Protein AF-A0A2E9N7Y7-F1 (afdb_monomer_lite)

Secondary structure (DSSP, 8-state):
--HHHHHHHHHHHHHHHHHHHHHHHHHHHHHHHHHTTPPP-PPPHHHHHHHHHHIIIIIHHHHHHHTT-TTSHHHHHHHHHTHHHHSEEE-TTS-EEE-

Sequence (99 aa):
EDFQNIILAEGVLHSERAKSAALQADIEAEGQLIELGMEHSNFSPEMLALLKEGARLSVIPNWAERAGGPESEAVKLYNSKVAPVTGLYVASDGSVDEK

Foldseek 3Di:
DDVVVVVVVVVVVVVVVVVVVVVVVVVVVVVVVVVVPDDDDDDDPVRVVVVLVCCQPPVQLVVCVVQVHCPHPVLVVCQVPPCVVSQWHQDRVSHIDGD

Structure (mmCIF, N/CA/C/O backbone):
data_AF-A0A2E9N7Y7-F1
#
_entry.id   AF-A0A2E9N7Y7-F1
#
loop_
_atom_site.group_PDB
_atom_site.id
_atom_site.type_symbol
_atom_site.label_atom_id
_atom_site.label_alt_id
_atom_site.label_comp_id
_atom_site.label_asym_id
_atom_site.label_entity_id
_atom_site.label_seq_id
_atom_site.pdbx_PDB_ins_code
_atom_site.Cartn_x
_atom_site.Cartn_y
_atom_site.Cartn_z
_atom_site.occupancy
_atom_site.B_iso_or_equiv
_atom_site.auth_seq_id
_atom_site.auth_comp_id
_atom_site.auth_asym_id
_atom_site.auth_atom_id
_atom_site.pdbx_PDB_model_num
ATOM 1 N N . GLU A 1 1 ? -32.190 -18.262 -12.827 1.00 60.69 1 GLU A N 1
ATOM 2 C CA . GLU A 1 1 ? -30.902 -17.806 -12.275 1.00 60.69 1 GLU A CA 1
ATOM 3 C C . GLU A 1 1 ? -31.109 -16.442 -11.659 1.00 60.69 1 GLU A C 1
ATOM 5 O O . GLU A 1 1 ? -31.803 -15.625 -12.249 1.00 60.69 1 GLU A O 1
ATOM 10 N N . ASP A 1 2 ? -30.610 -16.247 -10.447 1.00 88.00 2 ASP A N 1
ATOM 11 C CA . ASP A 1 2 ? -30.735 -14.990 -9.718 1.00 88.00 2 ASP A CA 1
ATOM 12 C C . ASP A 1 2 ? -29.665 -14.012 -10.221 1.00 88.00 2 ASP A C 1
ATOM 14 O O . ASP A 1 2 ? -28.474 -14.333 -10.197 1.00 88.00 2 ASP A O 1
ATOM 18 N N . PHE A 1 3 ? -30.077 -12.833 -10.696 1.00 94.00 3 PHE A N 1
ATOM 19 C CA . PHE A 1 3 ? -29.158 -11.800 -11.178 1.00 94.00 3 PHE A CA 1
ATOM 20 C C . PHE A 1 3 ? -28.123 -11.408 -10.118 1.00 94.00 3 PHE A C 1
ATOM 22 O O . PHE A 1 3 ? -26.997 -11.070 -10.479 1.00 94.00 3 PHE A O 1
ATOM 29 N N . GLN A 1 4 ? -28.455 -11.520 -8.827 1.00 94.06 4 GLN A N 1
ATOM 30 C CA . GLN A 1 4 ? -27.498 -11.281 -7.750 1.00 94.06 4 GLN A CA 1
ATOM 31 C C . GLN A 1 4 ? -26.308 -12.248 -7.823 1.00 94.06 4 GLN A C 1
ATOM 33 O O . GLN A 1 4 ? -25.160 -11.821 -7.710 1.00 94.06 4 GLN A O 1
ATOM 38 N N . ASN A 1 5 ? -26.556 -13.531 -8.090 1.00 95.12 5 ASN A N 1
ATOM 39 C CA . ASN A 1 5 ? -25.495 -14.533 -8.198 1.00 95.12 5 ASN A CA 1
ATOM 40 C C . ASN A 1 5 ? -24.629 -14.319 -9.444 1.00 95.12 5 ASN A C 1
ATOM 42 O O . ASN A 1 5 ? -23.414 -14.488 -9.372 1.00 95.12 5 ASN A O 1
ATOM 46 N N . ILE A 1 6 ? -25.232 -13.896 -10.560 1.00 94.25 6 ILE A N 1
ATOM 47 C CA . ILE A 1 6 ? -24.491 -13.559 -11.785 1.00 94.25 6 ILE A CA 1
ATOM 48 C C . ILE A 1 6 ? -23.574 -12.355 -11.541 1.00 94.25 6 ILE A C 1
ATOM 50 O O . ILE A 1 6 ? -22.399 -12.405 -11.895 1.00 94.25 6 ILE A O 1
ATOM 54 N N . ILE A 1 7 ? -24.076 -11.295 -10.898 1.00 95.88 7 ILE A N 1
ATOM 55 C CA . ILE A 1 7 ? -23.285 -10.091 -10.598 1.00 95.88 7 ILE A CA 1
ATOM 56 C C . ILE A 1 7 ? -22.109 -10.425 -9.673 1.00 95.88 7 ILE A C 1
ATOM 58 O O . ILE A 1 7 ? -20.992 -9.973 -9.919 1.00 95.88 7 ILE A O 1
ATOM 62 N N . LEU A 1 8 ? -22.334 -11.235 -8.633 1.00 95.56 8 LEU A N 1
ATOM 63 C CA . LEU A 1 8 ? -21.267 -11.655 -7.722 1.00 95.56 8 LEU A CA 1
ATOM 64 C C . LEU A 1 8 ? -20.203 -12.496 -8.442 1.00 95.56 8 LEU A C 1
ATOM 66 O O . LEU A 1 8 ? -19.011 -12.245 -8.270 1.00 95.56 8 LEU A O 1
ATOM 70 N N . ALA A 1 9 ? -20.620 -13.457 -9.271 1.00 94.25 9 ALA A N 1
ATOM 71 C CA . ALA A 1 9 ? -19.701 -14.307 -10.022 1.00 94.25 9 ALA A CA 1
ATOM 72 C C . ALA A 1 9 ? -18.874 -13.507 -11.041 1.00 94.25 9 ALA A C 1
ATOM 74 O O . ALA A 1 9 ? -17.650 -13.652 -11.090 1.00 94.25 9 ALA A O 1
ATOM 75 N N . GLU A 1 10 ? -19.516 -12.623 -11.810 1.00 95.19 10 GLU A N 1
ATOM 76 C CA . GLU A 1 10 ? -18.806 -11.778 -12.773 1.00 95.19 10 GLU A CA 1
ATOM 77 C C . GLU A 1 10 ? -17.882 -10.786 -12.059 1.00 95.19 10 GLU A C 1
ATOM 79 O O . GLU A 1 10 ? -16.771 -10.570 -12.524 1.00 95.19 10 GLU A O 1
ATOM 84 N N . GLY A 1 11 ? -18.267 -10.242 -10.899 1.00 95.50 11 GLY A N 1
ATOM 85 C CA . GLY A 1 11 ? -17.412 -9.346 -10.112 1.00 95.50 11 GLY A CA 1
ATOM 86 C C . GLY A 1 11 ? -16.096 -9.997 -9.666 1.00 95.50 11 GLY A C 1
ATOM 87 O O . GLY A 1 11 ? -15.032 -9.380 -9.776 1.00 95.50 11 GLY A O 1
ATOM 88 N N . VAL A 1 12 ? -16.141 -11.260 -9.225 1.00 95.69 12 VAL A N 1
ATOM 89 C CA . VAL A 1 12 ? -14.933 -12.036 -8.885 1.00 95.69 12 VAL A CA 1
ATOM 90 C C . VAL A 1 12 ? -14.068 -12.244 -10.125 1.00 95.69 12 VAL A C 1
ATOM 92 O O . VAL A 1 12 ? -12.873 -11.951 -10.110 1.00 95.69 12 VAL A O 1
ATOM 95 N N . LEU A 1 13 ? -14.678 -12.688 -11.225 1.00 95.38 13 LEU A N 1
ATOM 96 C CA . LEU A 1 13 ? -13.968 -12.946 -12.473 1.00 95.38 13 LEU A CA 1
ATOM 97 C C . LEU A 1 13 ? -13.328 -11.674 -13.049 1.00 95.38 13 LEU A C 1
ATOM 99 O O . LEU A 1 13 ? -12.203 -11.709 -13.547 1.00 95.38 13 LEU A O 1
ATOM 103 N N . HIS A 1 14 ? -14.018 -10.538 -12.950 1.00 95.94 14 HIS A N 1
ATOM 104 C CA . HIS A 1 14 ? -13.510 -9.247 -13.396 1.00 95.94 14 HIS A CA 1
ATOM 105 C C . HIS A 1 14 ? -12.331 -8.773 -12.542 1.00 95.94 14 HIS A C 1
ATOM 107 O O . HIS A 1 14 ? -11.353 -8.269 -13.087 1.00 95.94 14 HIS A O 1
ATOM 113 N N . SER A 1 15 ? -12.386 -8.994 -11.225 1.00 94.38 15 SER A N 1
ATOM 114 C CA . SER A 1 15 ? -11.295 -8.654 -10.303 1.00 94.38 15 SER A CA 1
ATOM 115 C C . SER A 1 15 ? -10.018 -9.442 -10.618 1.00 94.38 15 SER A C 1
ATOM 117 O O . SER A 1 15 ? -8.935 -8.861 -10.680 1.00 94.38 15 SER A O 1
ATOM 119 N N . GLU A 1 16 ? -10.140 -10.743 -10.901 1.00 95.44 16 GLU A N 1
ATOM 120 C CA . GLU A 1 16 ? -9.000 -11.583 -11.299 1.00 95.44 16 GLU A CA 1
ATOM 121 C C . GLU A 1 16 ? -8.411 -11.162 -12.652 1.00 95.44 16 GLU A C 1
ATOM 123 O O . GLU A 1 16 ? -7.193 -11.016 -12.791 1.00 95.44 16 GLU A O 1
ATOM 128 N N . ARG A 1 17 ? -9.269 -10.884 -13.646 1.00 95.00 17 ARG A N 1
ATOM 129 C CA . ARG A 1 17 ? -8.824 -10.360 -14.947 1.00 95.00 17 ARG A CA 1
ATOM 130 C C . ARG A 1 17 ? -8.094 -9.026 -14.792 1.00 95.00 17 ARG A C 1
ATOM 132 O O . ARG A 1 17 ? -7.033 -8.856 -15.383 1.00 95.00 17 ARG A O 1
ATOM 139 N N . ALA A 1 18 ? -8.627 -8.107 -13.985 1.00 95.94 18 ALA A N 1
ATOM 140 C CA . ALA A 1 18 ? -8.021 -6.800 -13.746 1.00 95.94 18 ALA A CA 1
ATOM 141 C C . ALA A 1 18 ? -6.647 -6.919 -13.072 1.00 95.94 18 ALA A C 1
ATOM 143 O O . ALA A 1 18 ? -5.701 -6.260 -13.497 1.00 95.94 18 ALA A O 1
ATOM 144 N N . LYS A 1 19 ? -6.507 -7.807 -12.080 1.00 94.25 19 LYS A N 1
ATOM 145 C CA . LYS A 1 19 ? -5.223 -8.082 -11.422 1.00 94.25 19 LYS A CA 1
ATOM 146 C C . LYS A 1 19 ? -4.182 -8.613 -12.410 1.00 94.25 19 LYS A C 1
ATOM 148 O O . LYS A 1 19 ? -3.047 -8.145 -12.412 1.00 94.25 19 LYS A O 1
ATOM 153 N N . SER A 1 20 ? -4.567 -9.570 -13.256 1.00 95.31 20 SER A N 1
ATOM 154 C CA . SER A 1 20 ? -3.669 -10.117 -14.279 1.00 95.31 20 SER A CA 1
ATOM 155 C C . SER A 1 20 ? -3.290 -9.074 -15.332 1.00 95.31 20 SER A C 1
ATOM 157 O O . SER A 1 20 ? -2.138 -9.034 -15.756 1.00 95.31 20 SER A O 1
ATOM 159 N N . ALA A 1 21 ? -4.243 -8.241 -15.757 1.00 96.06 21 ALA A N 1
ATOM 160 C CA . ALA A 1 21 ? -4.005 -7.189 -16.738 1.00 96.06 21 ALA A CA 1
ATOM 161 C C . ALA A 1 21 ? -3.072 -6.096 -16.199 1.00 96.06 21 ALA A C 1
ATOM 163 O O . ALA A 1 21 ? -2.194 -5.655 -16.931 1.00 96.06 21 ALA A O 1
ATOM 164 N N . ALA A 1 22 ? -3.215 -5.701 -14.928 1.00 96.31 22 ALA A N 1
ATOM 165 C CA . ALA A 1 22 ? -2.332 -4.722 -14.292 1.00 96.31 22 ALA A CA 1
ATOM 166 C C . ALA A 1 22 ? -0.873 -5.203 -14.271 1.00 96.31 22 ALA A C 1
ATOM 168 O O . ALA A 1 22 ? 0.013 -4.482 -14.713 1.00 96.31 22 ALA A O 1
ATOM 169 N N . LEU A 1 23 ? -0.636 -6.455 -13.861 1.00 95.50 23 LEU A N 1
ATOM 170 C CA . LEU A 1 23 ? 0.709 -7.036 -13.872 1.00 95.50 23 LEU A CA 1
ATOM 171 C C . LEU A 1 23 ? 1.309 -7.072 -15.284 1.00 95.50 23 LEU A C 1
ATOM 173 O O . LEU A 1 23 ? 2.478 -6.752 -15.473 1.00 95.50 23 LEU A O 1
ATOM 177 N N . GLN A 1 24 ? 0.514 -7.472 -16.279 1.00 95.94 24 GLN A N 1
ATOM 178 C CA . GLN A 1 24 ? 0.989 -7.536 -17.657 1.00 95.94 24 GLN A CA 1
ATOM 179 C C . GLN A 1 24 ? 1.317 -6.144 -18.214 1.00 95.94 24 GLN A C 1
ATOM 181 O O . GLN A 1 24 ? 2.303 -6.003 -18.935 1.00 95.94 24 GLN A O 1
ATOM 186 N N . ALA A 1 25 ? 0.515 -5.135 -17.863 1.00 96.25 25 ALA A N 1
ATOM 187 C CA . ALA A 1 25 ? 0.739 -3.753 -18.265 1.00 96.25 25 ALA A CA 1
ATOM 188 C C . ALA A 1 25 ? 2.031 -3.183 -17.663 1.00 96.25 25 ALA A C 1
ATOM 190 O O . ALA A 1 25 ? 2.774 -2.523 -18.382 1.00 96.25 25 ALA A O 1
ATOM 191 N N . ASP A 1 26 ? 2.330 -3.479 -16.393 1.00 95.12 26 ASP A N 1
ATOM 192 C CA . ASP A 1 26 ? 3.581 -3.048 -15.754 1.00 95.12 26 ASP A CA 1
ATOM 193 C C . ASP A 1 26 ? 4.807 -3.634 -16.476 1.00 95.12 26 ASP A C 1
ATOM 195 O O . ASP A 1 26 ? 5.729 -2.896 -16.819 1.00 95.12 26 ASP A O 1
ATOM 199 N N . ILE A 1 27 ? 4.785 -4.938 -16.786 1.00 95.25 27 ILE A N 1
ATOM 200 C CA . ILE A 1 27 ? 5.874 -5.628 -17.504 1.00 95.25 27 ILE A CA 1
ATOM 201 C C . ILE A 1 27 ? 6.062 -5.054 -18.915 1.00 95.25 27 ILE A C 1
ATOM 203 O O . ILE A 1 27 ? 7.188 -4.836 -19.362 1.00 95.25 27 ILE A O 1
ATOM 207 N N . GLU A 1 28 ? 4.964 -4.830 -19.640 1.00 96.94 28 GLU A N 1
ATOM 208 C CA . GLU A 1 28 ? 5.018 -4.275 -20.993 1.00 96.94 28 GLU A CA 1
ATOM 209 C C . GLU A 1 28 ? 5.554 -2.838 -20.987 1.00 96.94 28 GLU A C 1
ATOM 211 O O . GLU A 1 28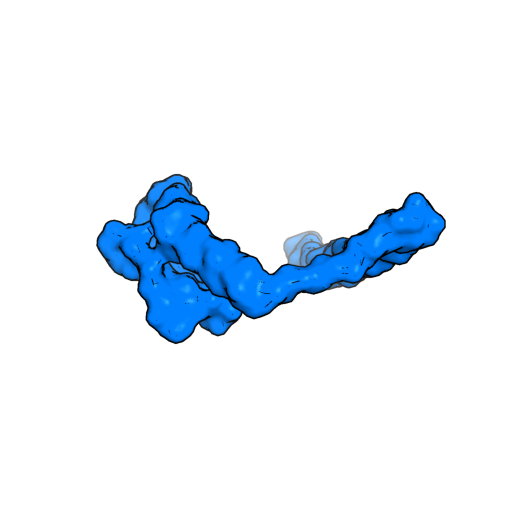 ? 6.441 -2.510 -21.776 1.00 96.94 28 GLU A O 1
ATOM 216 N N . ALA A 1 29 ? 5.053 -1.996 -20.080 1.00 96.19 29 ALA A N 1
ATOM 217 C CA . ALA A 1 29 ? 5.479 -0.608 -19.958 1.00 96.19 29 ALA A CA 1
ATOM 218 C C . ALA A 1 29 ? 6.962 -0.498 -19.578 1.00 96.19 29 ALA A C 1
ATOM 220 O O . ALA A 1 29 ? 7.688 0.293 -20.179 1.00 96.19 29 ALA A O 1
ATOM 221 N N . GLU A 1 30 ? 7.432 -1.312 -18.630 1.00 96.31 30 GLU A N 1
ATOM 222 C CA . GLU A 1 30 ? 8.851 -1.393 -18.275 1.00 96.31 30 GLU A CA 1
ATOM 223 C C . GLU A 1 30 ? 9.706 -1.762 -19.496 1.00 96.31 30 GLU A C 1
ATOM 225 O O . GLU A 1 30 ? 10.671 -1.061 -19.809 1.00 96.31 30 GLU A O 1
ATOM 230 N N . GLY A 1 31 ? 9.313 -2.802 -20.241 1.00 96.94 31 GLY A N 1
ATOM 231 C CA . GLY A 1 31 ? 10.009 -3.226 -21.457 1.00 96.94 31 GLY A CA 1
ATOM 232 C C . GLY A 1 31 ? 10.112 -2.115 -22.505 1.00 96.94 31 GLY A C 1
ATOM 233 O O . GLY A 1 31 ? 11.199 -1.858 -23.023 1.00 96.94 31 GLY A O 1
ATOM 234 N N . GLN A 1 32 ? 9.014 -1.395 -22.757 1.00 98.06 32 GLN A N 1
ATOM 235 C CA . GLN A 1 32 ? 8.995 -0.262 -23.690 1.00 98.06 32 GLN A CA 1
ATOM 236 C C . GLN A 1 32 ? 9.948 0.862 -23.258 1.00 98.06 32 GLN A C 1
ATOM 238 O O . GLN A 1 32 ? 10.656 1.433 -24.086 1.00 98.06 32 GLN A O 1
ATOM 243 N N . LEU A 1 33 ? 9.999 1.185 -21.964 1.00 97.56 33 LEU A N 1
ATOM 244 C CA . LEU A 1 33 ? 10.896 2.222 -21.447 1.00 97.56 33 LEU A CA 1
ATOM 245 C C . LEU A 1 33 ? 12.371 1.816 -21.569 1.00 97.56 33 LEU A C 1
ATOM 247 O O . LEU A 1 33 ? 13.211 2.654 -21.910 1.00 97.56 33 LEU A O 1
ATOM 251 N N . ILE A 1 34 ? 12.683 0.538 -21.346 1.00 97.69 34 ILE A N 1
ATOM 252 C CA . ILE A 1 34 ? 14.034 -0.004 -21.538 1.00 97.69 34 ILE A CA 1
ATOM 253 C C . ILE A 1 34 ? 14.438 0.059 -23.017 1.00 97.69 34 ILE A C 1
ATOM 255 O O . ILE A 1 34 ? 15.544 0.502 -23.327 1.00 97.69 34 ILE A O 1
ATOM 259 N N . GLU A 1 35 ? 13.549 -0.309 -23.944 1.00 97.81 35 GLU A N 1
ATOM 260 C CA . GLU A 1 35 ? 13.796 -0.188 -25.391 1.00 97.81 35 GLU A CA 1
ATOM 261 C C . GLU A 1 35 ? 14.048 1.2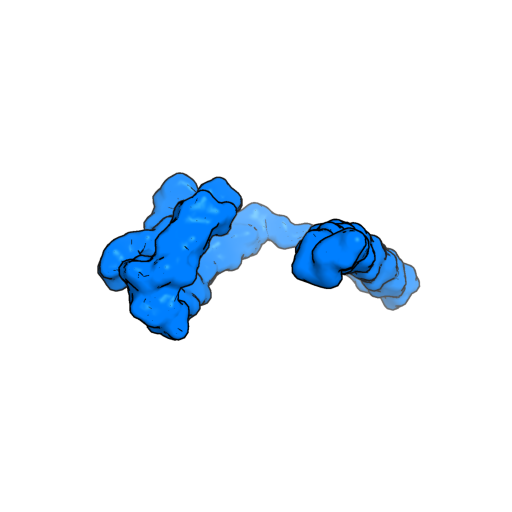66 -25.826 1.00 97.81 35 GLU A C 1
ATOM 263 O O . GLU A 1 35 ? 14.846 1.519 -26.731 1.00 97.81 35 GLU A O 1
ATOM 268 N N . LEU A 1 36 ? 13.422 2.230 -25.145 1.00 98.25 36 LEU A N 1
ATOM 269 C CA . LEU A 1 36 ? 13.648 3.667 -25.334 1.00 98.25 36 LEU A CA 1
ATOM 270 C C . LEU A 1 36 ? 14.926 4.191 -24.649 1.00 98.25 36 LEU A C 1
ATOM 272 O O . LEU A 1 36 ? 15.233 5.380 -24.757 1.00 98.25 36 LEU A O 1
ATOM 276 N N . GLY A 1 37 ? 15.693 3.320 -23.989 1.00 97.88 37 GLY A N 1
ATOM 277 C CA . GLY A 1 37 ? 17.011 3.622 -23.432 1.00 97.88 37 GLY A CA 1
ATOM 278 C C . GLY A 1 37 ? 17.036 3.942 -21.937 1.00 97.88 37 GLY A C 1
ATOM 279 O O . GLY A 1 37 ? 18.046 4.461 -21.462 1.00 97.88 37 GLY A O 1
ATOM 280 N N . ME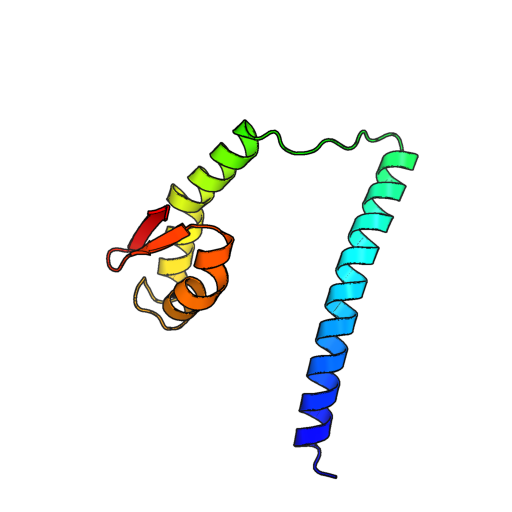T A 1 38 ? 15.964 3.664 -21.186 1.00 98.00 38 MET A N 1
ATOM 281 C CA . MET A 1 38 ? 16.004 3.735 -19.720 1.00 98.00 38 MET A CA 1
ATOM 282 C C . MET A 1 38 ? 16.718 2.519 -19.119 1.00 98.00 38 MET A C 1
ATOM 284 O O . MET A 1 38 ? 16.652 1.411 -19.644 1.00 98.00 38 MET A O 1
ATOM 288 N N . GLU A 1 39 ? 17.375 2.721 -17.978 1.00 96.25 39 GLU A N 1
ATOM 289 C CA . GLU A 1 39 ? 17.944 1.636 -17.178 1.00 96.25 39 GLU A CA 1
ATOM 290 C C . GLU A 1 39 ? 16.979 1.271 -16.047 1.00 96.25 39 GLU A C 1
ATOM 292 O O . GLU A 1 39 ? 16.594 2.131 -15.249 1.00 96.25 39 GLU A O 1
ATOM 297 N N . HIS A 1 40 ? 16.601 -0.007 -15.964 1.00 94.19 40 HIS A N 1
ATOM 298 C CA . HIS A 1 40 ? 15.862 -0.508 -14.810 1.00 94.19 40 HIS A CA 1
ATOM 299 C C . HIS A 1 40 ? 16.774 -0.608 -13.593 1.00 94.19 40 HIS A C 1
ATOM 301 O O . HIS A 1 40 ? 17.862 -1.180 -13.660 1.00 94.19 40 HIS A O 1
ATOM 307 N N . SER A 1 41 ? 16.295 -0.116 -12.455 1.00 94.25 41 SER A N 1
ATOM 308 C CA . SER A 1 41 ? 17.002 -0.229 -11.188 1.00 94.25 41 SER A CA 1
ATOM 309 C C . SER A 1 41 ? 16.027 -0.521 -10.058 1.00 94.25 41 SER A C 1
ATOM 311 O O . SER A 1 41 ? 15.020 0.164 -9.881 1.00 94.25 41 SER A O 1
ATOM 313 N N . ASN A 1 42 ? 16.341 -1.549 -9.273 1.00 94.00 42 ASN A N 1
ATOM 314 C CA . ASN A 1 42 ? 15.569 -1.890 -8.087 1.00 94.00 42 ASN A CA 1
ATOM 315 C C . ASN A 1 42 ? 15.939 -0.966 -6.924 1.00 94.00 42 ASN A C 1
ATOM 317 O O . ASN A 1 42 ? 17.096 -0.567 -6.770 1.00 94.00 42 ASN A O 1
ATOM 321 N N . PHE A 1 43 ? 14.979 -0.703 -6.036 1.00 95.81 43 PHE A N 1
ATOM 322 C CA . PHE A 1 43 ? 15.298 -0.027 -4.786 1.00 95.81 43 PHE A CA 1
ATOM 323 C C . PHE A 1 43 ? 16.296 -0.848 -3.959 1.00 95.81 43 PHE A C 1
ATOM 325 O O . PHE A 1 43 ? 16.139 -2.057 -3.779 1.00 95.81 43 PHE A O 1
ATOM 332 N N . SER A 1 44 ? 17.319 -0.179 -3.427 1.00 97.19 44 SER A N 1
ATOM 333 C CA . SER A 1 44 ? 18.253 -0.782 -2.488 1.00 97.19 44 SER A CA 1
ATOM 334 C C . SER A 1 44 ? 17.548 -1.101 -1.163 1.00 97.19 44 SER A C 1
ATOM 336 O O . SER A 1 44 ? 16.556 -0.450 -0.818 1.00 97.19 44 SER A O 1
ATOM 338 N N . PRO A 1 45 ? 18.077 -2.045 -0.364 1.00 96.19 45 PRO A N 1
ATOM 339 C CA . PRO A 1 45 ? 17.539 -2.323 0.966 1.00 96.19 45 PRO A CA 1
ATOM 340 C C . PRO A 1 45 ? 17.463 -1.082 1.870 1.00 96.19 45 PRO A C 1
ATOM 342 O O . PRO A 1 45 ? 16.503 -0.925 2.618 1.00 96.19 45 PRO A O 1
ATOM 345 N N . GLU A 1 46 ? 18.437 -0.173 1.767 1.00 97.06 46 GLU A N 1
ATOM 346 C CA . GLU A 1 46 ? 18.449 1.097 2.504 1.00 97.06 46 GLU A CA 1
ATOM 347 C C . GLU A 1 46 ? 17.295 2.016 2.079 1.00 97.06 46 GLU A C 1
ATOM 349 O O . GLU A 1 46 ? 16.582 2.548 2.929 1.00 97.06 46 GLU A O 1
ATOM 354 N N . MET A 1 47 ? 17.051 2.155 0.770 1.00 97.12 47 MET A N 1
ATOM 355 C CA . MET A 1 47 ? 15.922 2.944 0.267 1.00 97.12 47 MET A CA 1
ATOM 356 C C . MET A 1 47 ? 14.582 2.347 0.703 1.00 97.12 47 MET A C 1
ATOM 358 O O . MET A 1 47 ? 13.691 3.081 1.124 1.00 97.12 47 MET A O 1
ATOM 362 N N . LEU A 1 48 ? 14.446 1.018 0.667 1.00 95.00 48 LEU A N 1
ATOM 363 C CA . LEU A 1 48 ? 13.245 0.336 1.151 1.00 95.00 48 LEU A CA 1
ATOM 364 C C . LEU A 1 48 ? 13.014 0.573 2.651 1.00 95.00 48 LEU A C 1
ATOM 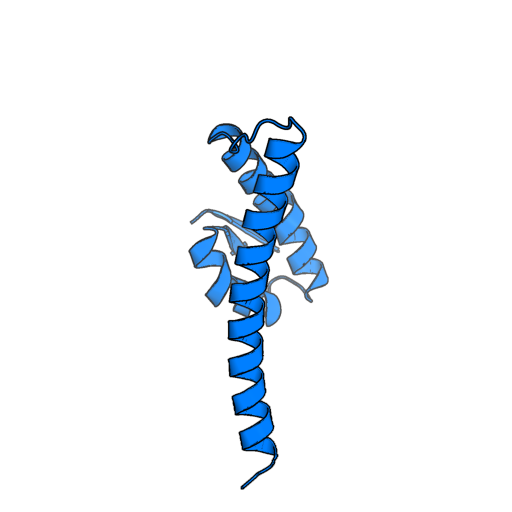366 O O . LEU A 1 48 ? 11.876 0.807 3.056 1.00 95.00 48 LEU A O 1
ATOM 370 N N . ALA A 1 49 ? 14.073 0.572 3.466 1.00 94.88 49 ALA A N 1
ATOM 371 C CA . ALA A 1 49 ? 13.976 0.883 4.891 1.00 94.88 49 ALA A CA 1
ATOM 372 C C . ALA A 1 49 ? 13.502 2.328 5.133 1.00 94.88 49 ALA A C 1
ATOM 374 O O . ALA A 1 49 ? 12.607 2.551 5.946 1.00 94.88 49 ALA A O 1
ATOM 375 N N . LEU A 1 50 ? 14.029 3.298 4.377 1.00 96.75 50 LEU A N 1
ATOM 376 C CA . LEU A 1 50 ? 13.593 4.698 4.452 1.00 96.75 50 LEU A CA 1
ATOM 377 C C . LEU A 1 50 ? 12.126 4.874 4.038 1.00 96.75 50 LEU A C 1
ATOM 379 O O . LEU A 1 50 ? 11.387 5.613 4.688 1.00 96.75 50 LEU A O 1
ATOM 383 N N . LEU A 1 51 ? 11.681 4.177 2.988 1.00 95.69 51 LEU A N 1
ATOM 384 C CA . LEU A 1 51 ? 10.277 4.183 2.567 1.00 95.69 51 LEU A CA 1
ATOM 385 C C . LEU A 1 51 ? 9.366 3.578 3.640 1.00 95.69 51 LEU A C 1
ATOM 387 O O . LEU A 1 51 ? 8.317 4.150 3.941 1.00 95.69 51 LEU A O 1
ATOM 391 N N . LYS A 1 52 ? 9.773 2.454 4.243 1.00 95.19 52 LYS A N 1
ATOM 392 C CA . LYS A 1 52 ? 9.029 1.814 5.336 1.00 95.19 52 LYS A CA 1
ATOM 393 C C . LYS A 1 52 ? 8.913 2.742 6.544 1.00 95.19 52 LYS A C 1
ATOM 395 O O . LYS A 1 52 ? 7.823 2.900 7.089 1.00 95.19 52 LYS A O 1
ATOM 400 N N . GLU A 1 53 ? 9.998 3.417 6.906 1.00 96.38 53 GLU A N 1
ATOM 401 C CA . GLU A 1 53 ? 10.004 4.384 8.000 1.00 96.38 53 GLU A CA 1
ATOM 402 C C . GLU A 1 53 ? 9.121 5.601 7.693 1.00 96.38 53 GLU A C 1
ATOM 404 O O . GLU A 1 53 ? 8.325 6.019 8.531 1.00 96.38 53 GLU A O 1
ATOM 409 N N . GLY A 1 54 ? 9.160 6.124 6.464 1.00 97.00 54 GLY A N 1
ATOM 410 C CA . GLY A 1 54 ? 8.242 7.179 6.025 1.00 97.00 54 GLY A CA 1
ATOM 411 C C . GLY A 1 54 ? 6.772 6.748 6.088 1.00 97.00 54 GLY A C 1
ATOM 412 O O . GLY A 1 54 ? 5.904 7.528 6.500 1.00 97.00 54 GLY A O 1
ATOM 413 N N . ALA A 1 55 ? 6.484 5.489 5.742 1.00 97.00 55 ALA A N 1
ATOM 414 C CA . ALA A 1 55 ? 5.147 4.925 5.867 1.00 97.00 55 ALA A CA 1
ATOM 415 C C . ALA A 1 55 ? 4.688 4.863 7.331 1.00 97.00 55 ALA A C 1
ATOM 417 O O . ALA A 1 55 ? 3.567 5.277 7.636 1.00 97.00 55 ALA A O 1
ATOM 418 N N . ARG A 1 56 ? 5.572 4.406 8.226 1.00 97.75 56 ARG A N 1
ATOM 419 C CA . ARG A 1 56 ? 5.336 4.293 9.671 1.00 97.75 56 ARG A CA 1
ATOM 420 C C . ARG A 1 56 ? 5.133 5.653 10.338 1.00 97.75 56 ARG A C 1
ATOM 422 O O . ARG A 1 56 ? 4.195 5.820 11.108 1.00 97.75 56 ARG A O 1
ATOM 429 N N . LEU A 1 57 ? 5.990 6.625 10.036 1.00 97.56 57 LEU A N 1
ATOM 430 C CA . LEU A 1 57 ? 6.001 7.927 10.705 1.00 97.56 57 LEU A CA 1
ATOM 431 C C . LEU A 1 57 ? 4.910 8.882 10.220 1.00 97.56 57 LEU A C 1
ATOM 433 O O . LEU A 1 57 ? 4.506 9.765 10.970 1.00 97.56 57 LEU A O 1
ATOM 437 N N . SER A 1 58 ? 4.475 8.762 8.963 1.00 97.06 58 SER A N 1
ATOM 438 C CA . SER A 1 58 ? 3.615 9.777 8.347 1.00 97.06 58 SER A CA 1
ATOM 439 C C . SER A 1 58 ? 2.450 9.191 7.566 1.00 97.06 58 SER A C 1
ATOM 441 O O . SER A 1 58 ? 1.300 9.538 7.831 1.00 97.06 58 SER A O 1
ATOM 443 N N . VAL A 1 59 ? 2.700 8.297 6.607 1.00 97.19 59 VAL A N 1
ATOM 444 C CA . VAL A 1 59 ? 1.645 7.892 5.660 1.00 97.19 59 VAL A CA 1
ATOM 445 C C . VAL A 1 59 ? 0.501 7.168 6.366 1.00 97.19 59 VAL A C 1
ATOM 447 O O . VAL A 1 59 ? -0.659 7.550 6.197 1.00 97.19 59 VAL A O 1
ATOM 450 N N . ILE A 1 60 ? 0.821 6.142 7.156 1.00 97.69 60 ILE A N 1
ATOM 451 C CA . ILE A 1 60 ? -0.174 5.296 7.816 1.00 97.69 60 ILE A CA 1
ATOM 452 C C . ILE A 1 60 ? -0.880 6.040 8.960 1.00 97.69 60 ILE A C 1
ATOM 454 O O . ILE A 1 60 ? -2.111 6.003 8.958 1.00 97.69 60 ILE A O 1
ATOM 458 N N . PRO A 1 61 ? -0.196 6.768 9.872 1.00 97.62 61 PRO A N 1
ATOM 459 C CA . PRO A 1 61 ? -0.880 7.556 10.904 1.00 97.62 61 PRO A CA 1
ATOM 460 C C . PRO A 1 61 ? -1.868 8.568 10.312 1.00 97.62 61 PRO A C 1
ATOM 462 O O . PRO A 1 61 ? -3.043 8.592 10.678 1.00 97.62 61 PRO A O 1
ATOM 465 N N . ASN A 1 62 ? -1.427 9.340 9.311 1.00 97.94 62 ASN A N 1
ATOM 466 C CA . ASN A 1 62 ? -2.274 10.346 8.670 1.00 97.94 62 ASN A CA 1
ATOM 467 C C . ASN A 1 62 ? -3.451 9.702 7.921 1.00 97.94 62 ASN A C 1
ATOM 469 O O . ASN A 1 62 ? -4.537 10.276 7.836 1.00 97.94 62 ASN A O 1
ATOM 473 N N . TRP A 1 63 ? -3.248 8.524 7.324 1.00 97.94 63 TRP A N 1
ATOM 474 C CA . TRP A 1 63 ? -4.339 7.762 6.720 1.00 97.94 63 TRP A CA 1
ATOM 475 C C . TRP A 1 63 ? -5.331 7.258 7.774 1.00 97.94 63 TRP A C 1
ATOM 477 O O . TRP A 1 63 ? -6.531 7.424 7.572 1.00 97.94 63 TRP A O 1
ATOM 487 N N . ALA A 1 64 ? -4.853 6.701 8.890 1.00 97.62 64 ALA A N 1
ATOM 488 C CA . ALA A 1 64 ? -5.694 6.174 9.961 1.00 97.62 64 ALA A CA 1
ATOM 489 C C . ALA A 1 64 ? -6.589 7.265 10.566 1.00 97.62 64 ALA A C 1
ATOM 491 O O . ALA A 1 64 ? -7.777 7.033 10.786 1.00 97.62 64 ALA A O 1
ATOM 492 N N . GLU A 1 65 ? -6.060 8.478 10.747 1.00 97.50 65 GLU A N 1
ATOM 493 C CA . GLU A 1 65 ? -6.849 9.643 11.157 1.00 97.50 65 GLU A CA 1
ATOM 494 C C . GLU A 1 65 ? -7.991 9.925 10.164 1.00 97.50 65 GLU A C 1
ATOM 496 O O . GLU A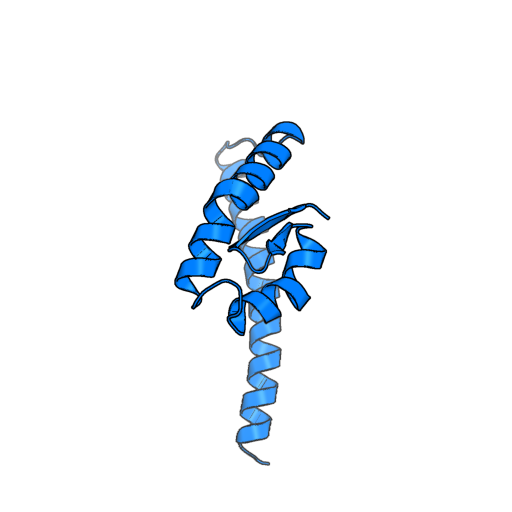 1 65 ? -9.161 9.975 10.550 1.00 97.50 65 GLU A O 1
ATOM 501 N N . ARG A 1 66 ? -7.682 10.011 8.861 1.00 97.56 66 ARG A N 1
ATOM 502 C CA . ARG A 1 66 ? -8.689 10.244 7.807 1.00 97.56 66 ARG A CA 1
ATOM 503 C C . ARG A 1 66 ? -9.687 9.097 7.642 1.00 97.56 66 ARG A C 1
ATOM 505 O O . ARG A 1 66 ? -10.802 9.332 7.185 1.00 97.56 66 ARG A O 1
ATOM 512 N N . ALA A 1 67 ? -9.306 7.875 8.003 1.00 96.88 67 ALA A N 1
ATOM 513 C CA . ALA A 1 67 ? -10.149 6.685 7.921 1.00 96.88 67 ALA A CA 1
ATOM 514 C C . ALA A 1 67 ? -11.211 6.603 9.039 1.00 96.88 67 ALA A C 1
ATOM 516 O O . ALA A 1 67 ? -11.954 5.626 9.108 1.00 96.88 67 ALA A O 1
ATOM 517 N N . GLY A 1 68 ? -11.305 7.623 9.901 1.00 96.56 68 GLY A N 1
ATOM 518 C CA . GLY A 1 68 ? -12.220 7.658 11.046 1.00 96.56 68 GLY A CA 1
ATOM 519 C C . GLY A 1 68 ? -11.534 7.367 12.381 1.00 96.56 68 GLY A C 1
ATOM 520 O O . GLY A 1 68 ? -12.210 7.052 13.359 1.00 96.56 68 GLY A O 1
ATOM 521 N N . GLY A 1 69 ? -10.205 7.461 12.421 1.00 97.38 69 GLY A N 1
ATOM 522 C CA . GLY A 1 69 ? -9.383 7.258 13.606 1.00 97.38 69 GLY A CA 1
ATOM 523 C C . GLY A 1 69 ? -8.873 5.820 13.779 1.00 97.38 69 GLY A C 1
ATOM 524 O O . GLY A 1 69 ? -9.313 4.904 13.072 1.00 97.38 69 GLY A O 1
ATOM 525 N N . PRO A 1 70 ? -7.959 5.601 14.745 1.00 96.38 70 PRO A N 1
ATOM 526 C CA . PRO A 1 70 ? -7.272 4.318 14.942 1.00 96.38 70 PRO A CA 1
ATOM 527 C C . PRO A 1 70 ? -8.207 3.143 15.264 1.00 96.38 70 PRO A C 1
ATOM 529 O O . PRO A 1 70 ? -7.924 1.999 14.928 1.00 96.38 70 PRO A O 1
ATOM 532 N N . GLU A 1 71 ? -9.367 3.427 15.858 1.00 96.12 71 GLU A N 1
ATOM 533 C CA . GLU A 1 71 ? -10.364 2.420 16.241 1.00 96.12 71 GLU A CA 1
ATOM 534 C C . GLU A 1 71 ? -11.451 2.182 15.177 1.00 96.12 71 GLU A C 1
ATOM 536 O O . GLU A 1 71 ? -12.393 1.408 15.403 1.00 96.12 71 GLU A O 1
ATOM 541 N N . SER A 1 72 ? -11.337 2.835 14.016 1.00 97.94 72 SER A N 1
ATOM 542 C CA . SER A 1 72 ? -12.268 2.665 12.899 1.00 97.94 72 SER A CA 1
ATOM 543 C C . SER A 1 72 ? -12.242 1.238 12.345 1.00 97.94 72 SER A C 1
ATOM 545 O O . SER A 1 72 ? -11.246 0.515 12.425 1.00 97.94 72 SER A O 1
ATOM 547 N N . GLU A 1 73 ? -13.352 0.819 11.735 1.00 97.94 73 GLU A N 1
ATOM 548 C CA . GLU A 1 73 ? -13.438 -0.485 11.069 1.00 97.94 73 GLU A CA 1
ATOM 549 C C . GLU A 1 73 ? -12.393 -0.626 9.951 1.00 97.94 73 GLU A C 1
ATOM 551 O O . GLU A 1 73 ? -11.781 -1.683 9.805 1.00 97.94 73 GLU A O 1
ATOM 556 N N . ALA A 1 74 ? -12.119 0.458 9.219 1.00 97.69 74 ALA A N 1
ATOM 557 C CA . ALA A 1 74 ? -11.101 0.488 8.175 1.00 97.69 74 ALA A CA 1
ATOM 558 C C . ALA A 1 74 ? -9.698 0.183 8.726 1.00 97.69 74 ALA A C 1
ATOM 560 O O . ALA A 1 74 ? -8.980 -0.642 8.156 1.00 97.69 74 ALA A O 1
ATOM 561 N N . VAL A 1 75 ? -9.318 0.789 9.856 1.00 98.06 75 VAL A N 1
ATOM 562 C CA . VAL A 1 75 ? -8.020 0.532 10.501 1.00 98.06 75 VAL A CA 1
ATOM 563 C C . VAL A 1 75 ? -7.958 -0.881 11.090 1.00 98.06 75 VAL A C 1
ATOM 565 O O . VAL A 1 75 ? -6.940 -1.560 10.956 1.00 98.06 75 VAL A O 1
ATOM 568 N N . LYS A 1 76 ? -9.060 -1.394 11.649 1.00 98.06 76 LYS A N 1
ATOM 569 C CA . LYS A 1 76 ? -9.143 -2.793 12.109 1.00 98.06 76 LYS A CA 1
ATOM 570 C C . LYS A 1 76 ? -8.956 -3.782 10.958 1.00 98.06 76 LYS A C 1
ATOM 572 O O . LYS A 1 76 ? -8.213 -4.756 11.097 1.00 98.06 76 LYS A O 1
ATOM 577 N N . LEU A 1 77 ? -9.582 -3.523 9.809 1.00 98.06 77 LEU A N 1
ATOM 578 C CA . LEU A 1 77 ? -9.418 -4.346 8.614 1.00 98.06 77 LEU A CA 1
ATOM 579 C C . LEU A 1 77 ? -7.982 -4.270 8.081 1.00 98.06 77 LEU A C 1
ATOM 581 O O . LEU A 1 77 ? -7.403 -5.307 7.756 1.00 98.06 77 LEU A O 1
ATOM 585 N N . TYR A 1 78 ? -7.386 -3.076 8.054 1.00 97.75 78 TYR A N 1
ATOM 586 C CA . TYR A 1 78 ? -5.976 -2.887 7.713 1.00 97.75 78 TYR A CA 1
ATOM 587 C C . TYR A 1 78 ? -5.063 -3.718 8.621 1.00 97.75 78 TYR A C 1
ATOM 589 O O . TYR A 1 78 ? -4.277 -4.520 8.117 1.00 97.75 78 TYR A O 1
ATOM 597 N N . ASN A 1 79 ? -5.222 -3.616 9.943 1.00 97.81 79 ASN A N 1
ATOM 598 C CA . ASN A 1 79 ? -4.434 -4.387 10.906 1.00 97.81 79 ASN A CA 1
ATOM 599 C C . ASN A 1 79 ? -4.623 -5.906 10.740 1.00 97.81 79 ASN A C 1
ATOM 601 O O . ASN A 1 79 ? -3.702 -6.675 10.998 1.00 97.81 79 ASN A O 1
ATOM 605 N N . SER A 1 80 ? -5.797 -6.356 10.285 1.00 98.06 80 SER A N 1
ATOM 606 C CA . SER A 1 80 ? -6.069 -7.777 10.040 1.00 98.06 80 SER A CA 1
ATOM 607 C C . SER A 1 80 ? -5.511 -8.298 8.710 1.00 98.06 80 SER A C 1
ATOM 609 O O . SER A 1 80 ? -5.165 -9.477 8.627 1.00 98.06 80 SER A O 1
ATOM 611 N N . LYS A 1 81 ? -5.478 -7.473 7.656 1.00 97.25 81 LYS A N 1
ATOM 612 C CA . LYS A 1 81 ? -5.233 -7.935 6.276 1.00 97.25 81 LYS A CA 1
ATOM 613 C C . LYS A 1 81 ? -3.957 -7.398 5.646 1.00 97.25 81 LYS A C 1
ATOM 615 O O . LYS A 1 81 ? -3.346 -8.104 4.853 1.00 97.25 81 LYS A O 1
ATOM 620 N N . VAL A 1 82 ? -3.569 -6.172 5.978 1.00 96.50 82 VAL A N 1
ATOM 621 C CA . VAL A 1 82 ? -2.450 -5.463 5.344 1.00 96.50 82 VAL A CA 1
ATOM 622 C C . VAL A 1 82 ? -1.236 -5.425 6.263 1.00 96.50 82 VAL A C 1
ATOM 624 O O . VAL A 1 82 ? -0.141 -5.754 5.817 1.00 96.50 82 VAL A O 1
ATOM 627 N N . ALA A 1 83 ? -1.427 -5.109 7.546 1.00 97.06 83 ALA A N 1
ATOM 628 C CA . ALA A 1 83 ? -0.338 -5.058 8.521 1.00 97.06 83 ALA A CA 1
ATOM 629 C C . ALA A 1 83 ? 0.509 -6.348 8.599 1.00 97.06 83 ALA A C 1
ATOM 631 O O . ALA A 1 83 ? 1.726 -6.229 8.709 1.00 97.06 83 ALA A O 1
ATOM 632 N N . PRO A 1 84 ? -0.044 -7.574 8.446 1.00 97.50 84 PRO A N 1
ATOM 633 C CA . PRO A 1 84 ? 0.773 -8.791 8.398 1.00 97.50 84 PRO A CA 1
ATOM 634 C C . PRO A 1 84 ? 1.702 -8.890 7.181 1.00 97.50 84 PRO A C 1
ATOM 636 O O . PRO A 1 84 ? 2.677 -9.632 7.217 1.00 97.50 84 PRO A O 1
ATOM 639 N N . VAL A 1 85 ? 1.398 -8.170 6.098 1.00 95.38 85 VAL A N 1
ATOM 640 C CA . VAL A 1 85 ? 2.222 -8.128 4.882 1.00 95.38 85 VAL A CA 1
ATOM 641 C C . VAL A 1 85 ? 3.290 -7.042 4.996 1.00 95.38 85 VAL A C 1
ATOM 643 O O . VAL A 1 85 ? 4.424 -7.243 4.573 1.00 95.38 85 VAL A O 1
ATOM 646 N N . THR A 1 86 ? 2.940 -5.887 5.565 1.00 93.56 86 THR A N 1
ATOM 647 C CA . THR A 1 86 ? 3.846 -4.734 5.683 1.00 93.56 86 THR A CA 1
ATOM 648 C C . THR A 1 86 ? 4.716 -4.772 6.944 1.00 93.56 86 THR A C 1
ATOM 650 O O . THR A 1 86 ? 5.757 -4.115 6.988 1.00 93.56 86 THR A O 1
ATOM 653 N N . GLY A 1 87 ? 4.296 -5.513 7.972 1.00 96.31 87 GLY A N 1
ATOM 654 C CA . GLY A 1 87 ? 4.867 -5.491 9.321 1.00 96.31 87 GLY A CA 1
ATOM 655 C C . GLY A 1 87 ? 4.560 -4.207 10.099 1.00 96.31 87 GLY A C 1
ATOM 656 O O . GLY A 1 87 ? 5.228 -3.935 11.087 1.00 96.31 87 GLY A O 1
ATOM 657 N N . LEU A 1 88 ? 3.609 -3.382 9.641 1.00 97.56 88 LEU A N 1
ATOM 658 C CA . LEU A 1 88 ? 3.284 -2.078 10.232 1.00 97.56 88 LEU A CA 1
ATOM 659 C C . LEU A 1 88 ? 1.856 -2.084 10.778 1.00 97.56 88 LEU A C 1
ATOM 661 O O . LEU A 1 88 ? 0.905 -2.196 10.006 1.00 97.56 88 LEU A O 1
ATOM 665 N N . TYR A 1 89 ? 1.703 -1.947 12.093 1.00 98.12 89 TYR A N 1
ATOM 666 C CA . TYR A 1 89 ? 0.421 -2.037 12.795 1.00 98.12 89 TYR A CA 1
ATOM 667 C C . TYR A 1 89 ? 0.042 -0.699 13.413 1.00 98.12 89 TYR A C 1
ATOM 669 O O . TYR A 1 89 ? 0.846 -0.096 14.115 1.00 98.12 89 TYR A O 1
ATOM 677 N N . VAL A 1 90 ? -1.200 -0.266 13.208 1.00 98.00 90 VAL A N 1
ATOM 678 C CA . VAL A 1 90 ? -1.729 0.939 13.859 1.00 98.00 90 VAL A CA 1
ATOM 679 C C . VAL A 1 90 ? -2.120 0.602 15.297 1.00 98.00 90 VAL A C 1
ATOM 681 O O . VAL A 1 90 ? -2.923 -0.308 15.518 1.00 98.00 90 VAL A O 1
ATOM 684 N N . ALA A 1 91 ? -1.560 1.321 16.263 1.00 96.75 91 ALA A N 1
ATOM 685 C CA . ALA A 1 91 ? -1.911 1.231 17.674 1.00 96.75 91 ALA A CA 1
ATOM 686 C C . ALA A 1 91 ? -3.142 2.092 18.003 1.00 96.75 91 ALA A C 1
ATOM 688 O O . ALA A 1 91 ? -3.546 2.960 17.231 1.00 96.75 91 ALA A O 1
ATOM 689 N N . SER A 1 92 ? -3.736 1.883 19.179 1.00 95.06 92 SER A N 1
ATOM 690 C CA . SER A 1 92 ? -4.955 2.590 19.605 1.00 95.06 92 SER A CA 1
ATOM 691 C C . SER A 1 92 ? -4.769 4.102 19.790 1.00 95.06 92 SER A C 1
ATOM 693 O O . SER A 1 92 ? -5.737 4.855 19.743 1.00 95.06 92 SER A O 1
ATOM 695 N N . ASP A 1 93 ? -3.534 4.558 20.012 1.00 94.75 93 ASP A N 1
ATOM 696 C CA . ASP A 1 93 ? -3.183 5.980 20.104 1.00 94.75 93 ASP A CA 1
ATOM 697 C C . ASP A 1 93 ? -2.881 6.621 18.733 1.00 94.75 93 ASP A C 1
ATOM 699 O O . ASP A 1 93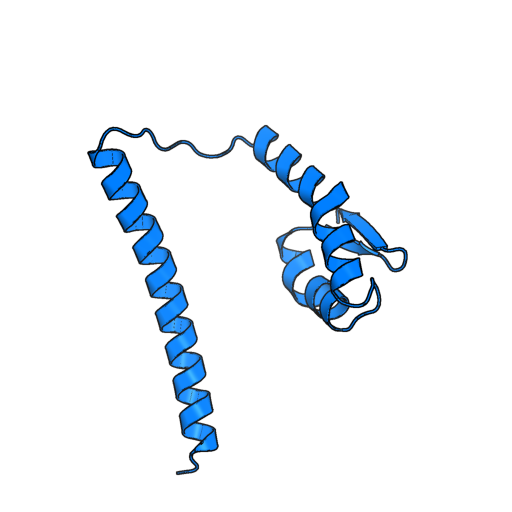 ? -2.587 7.813 18.659 1.00 94.75 93 ASP A O 1
ATOM 703 N N . GLY A 1 94 ? -2.980 5.847 17.646 1.00 93.44 94 GLY A N 1
ATOM 704 C CA . GLY A 1 94 ? -2.717 6.284 16.275 1.00 93.44 94 GLY A CA 1
ATOM 705 C C . GLY A 1 94 ? -1.253 6.233 15.852 1.00 93.44 94 GLY A C 1
ATOM 706 O O . GLY A 1 94 ? -0.957 6.520 14.690 1.00 93.44 94 GLY A O 1
ATOM 707 N N . SER A 1 95 ? -0.344 5.837 16.746 1.00 96.94 95 SER A N 1
ATOM 708 C CA . SER A 1 95 ? 1.031 5.514 16.372 1.00 96.94 95 SER A CA 1
ATOM 709 C C . SER A 1 95 ? 1.097 4.216 15.557 1.00 96.94 95 SER A C 1
ATOM 711 O O . SER A 1 95 ? 0.130 3.452 15.485 1.00 96.94 95 SER A O 1
ATOM 713 N N . VAL A 1 96 ? 2.229 3.983 14.885 1.00 97.75 96 VAL A N 1
ATOM 714 C CA . VAL A 1 96 ? 2.447 2.771 14.086 1.00 97.75 96 VAL A CA 1
ATOM 715 C C . VAL A 1 96 ? 3.684 2.038 14.579 1.00 97.75 96 VAL A C 1
ATOM 717 O O . VAL A 1 96 ? 4.801 2.571 14.544 1.00 97.75 96 VAL A O 1
ATOM 720 N N . ASP A 1 97 ? 3.452 0.797 14.989 1.00 95.19 97 ASP A N 1
ATOM 721 C CA . ASP A 1 97 ? 4.460 -0.125 15.489 1.00 95.19 97 ASP A CA 1
ATOM 722 C C . ASP A 1 97 ? 4.924 -1.072 14.386 1.00 95.19 97 ASP A C 1
ATOM 724 O O . ASP A 1 97 ? 4.126 -1.563 13.583 1.00 95.19 97 ASP A O 1
ATOM 728 N N . GLU A 1 98 ? 6.218 -1.378 14.392 1.00 92.06 98 GLU A N 1
ATOM 729 C CA . GLU A 1 98 ? 6.789 -2.436 13.566 1.00 92.06 98 GLU A CA 1
ATOM 730 C C . GLU A 1 98 ? 6.777 -3.764 14.340 1.00 92.06 98 GLU A C 1
ATOM 732 O O . GLU A 1 98 ? 7.210 -3.810 15.495 1.00 92.06 98 GLU A O 1
ATOM 737 N N . LYS A 1 99 ? 6.250 -4.833 13.731 1.00 83.69 99 LYS A N 1
ATOM 738 C CA . LYS A 1 99 ? 6.187 -6.181 14.320 1.00 83.69 99 LYS A CA 1
ATOM 739 C C . LYS A 1 99 ? 6.564 -7.261 13.319 1.00 83.69 99 LYS A C 1
ATOM 741 O O . LYS A 1 99 ? 6.208 -7.106 12.129 1.00 83.69 99 LYS A O 1
#

pLDDT: mean 95.79, std 4.08, range [60.69, 98.25]

Radius of gyration: 18.98 Å; chains: 1; bounding box: 49×28×46 Å